Protein AF-A0A1U8J3A2-F1 (afdb_monomer_lite)

Structure (mmCIF, N/CA/C/O backbone):
data_AF-A0A1U8J3A2-F1
#
_entry.id   AF-A0A1U8J3A2-F1
#
loop_
_atom_site.group_PDB
_atom_site.id
_atom_site.type_symbol
_atom_site.label_atom_id
_atom_site.label_alt_id
_atom_site.label_comp_id
_atom_site.label_asym_id
_atom_site.label_entity_id
_atom_site.label_seq_id
_atom_site.pdbx_PDB_ins_code
_atom_site.Cartn_x
_atom_site.Cartn_y
_atom_site.Cartn_z
_atom_site.occupancy
_atom_site.B_iso_or_equiv
_atom_site.auth_seq_id
_atom_site.auth_comp_id
_atom_site.auth_asym_id
_atom_site.auth_atom_id
_atom_site.pdbx_PDB_model_num
ATOM 1 N N . MET A 1 1 ? -16.846 20.662 -22.229 1.00 37.38 1 MET A N 1
ATOM 2 C CA . MET A 1 1 ? -15.405 20.829 -21.923 1.00 37.38 1 MET A CA 1
ATOM 3 C C . MET A 1 1 ? -15.015 20.026 -20.669 1.00 37.38 1 MET A C 1
ATOM 5 O O . MET A 1 1 ? -14.404 20.561 -19.760 1.00 37.38 1 MET A O 1
ATOM 9 N N . HIS A 1 2 ? -15.391 18.738 -20.611 1.00 39.72 2 HIS A N 1
ATOM 10 C CA . HIS A 1 2 ? -15.269 17.880 -19.412 1.00 39.72 2 HIS A CA 1
ATOM 11 C C . HIS A 1 2 ? -14.587 16.527 -19.711 1.00 39.72 2 HIS A C 1
ATOM 13 O O . HIS A 1 2 ? -14.502 15.664 -18.847 1.00 39.72 2 HIS A O 1
ATOM 19 N N . MET A 1 3 ? -14.103 16.331 -20.945 1.00 30.98 3 MET A N 1
ATOM 20 C CA . MET A 1 3 ? -13.437 15.091 -21.370 1.00 30.98 3 MET A CA 1
ATOM 21 C C . MET A 1 3 ? -11.929 15.126 -21.095 1.00 30.98 3 MET A C 1
ATOM 23 O O . MET A 1 3 ? -11.359 14.108 -20.730 1.00 30.98 3 MET A O 1
ATOM 27 N N . HIS A 1 4 ? -11.284 16.296 -21.182 1.00 37.34 4 HIS A N 1
ATOM 28 C CA . HIS A 1 4 ? -9.829 16.419 -21.006 1.00 37.34 4 HIS A CA 1
ATOM 29 C C . HIS A 1 4 ? -9.351 16.001 -19.600 1.00 37.34 4 HIS A C 1
ATOM 31 O O . HIS A 1 4 ? -8.275 15.432 -19.457 1.00 37.34 4 HIS A O 1
ATOM 37 N N . TRP A 1 5 ? -10.181 16.206 -18.570 1.00 41.12 5 TRP A N 1
ATOM 38 C CA . TRP A 1 5 ? -9.868 15.811 -17.193 1.00 41.12 5 TRP A CA 1
ATOM 39 C C . TRP A 1 5 ? -10.017 14.300 -16.962 1.00 41.12 5 TRP A C 1
ATOM 41 O O . TRP A 1 5 ? -9.136 13.695 -16.363 1.00 41.12 5 TRP A O 1
ATOM 51 N N . MET A 1 6 ? -11.062 13.660 -17.503 1.00 41.16 6 MET A N 1
ATOM 52 C CA . MET A 1 6 ? -11.263 12.205 -17.371 1.00 41.16 6 MET A CA 1
ATOM 53 C C . MET A 1 6 ? -10.175 11.381 -18.079 1.00 41.16 6 MET A C 1
ATOM 55 O O . MET A 1 6 ? -9.746 10.362 -17.542 1.00 41.16 6 MET A O 1
ATOM 59 N N . TYR A 1 7 ? -9.680 11.831 -19.240 1.00 46.09 7 TYR A N 1
ATOM 60 C CA . TYR A 1 7 ? -8.558 11.162 -19.915 1.00 46.09 7 TYR A CA 1
ATOM 61 C C . TYR A 1 7 ? -7.241 11.283 -19.129 1.00 46.09 7 TYR A C 1
ATOM 63 O O . TYR A 1 7 ? -6.470 10.327 -19.088 1.00 46.09 7 TYR A O 1
ATOM 71 N N . GLY A 1 8 ? -7.003 12.417 -18.458 1.00 53.78 8 GLY A N 1
ATOM 72 C CA . GLY A 1 8 ? -5.822 12.619 -17.611 1.00 53.78 8 GLY A CA 1
ATOM 73 C C . GLY A 1 8 ? -5.777 11.675 -16.405 1.00 53.78 8 GLY A C 1
ATOM 74 O O . GLY A 1 8 ? -4.747 11.046 -16.166 1.00 53.78 8 GLY A O 1
ATOM 75 N N . PHE A 1 9 ? -6.908 11.502 -15.706 1.00 57.41 9 PHE A N 1
ATOM 76 C CA . PHE A 1 9 ? -7.034 10.557 -14.584 1.00 57.41 9 PHE A CA 1
ATOM 77 C C . PHE A 1 9 ? -6.765 9.105 -15.010 1.00 57.41 9 PHE A C 1
ATOM 79 O O . PHE A 1 9 ? -6.068 8.370 -14.313 1.00 57.41 9 PHE A O 1
ATOM 86 N N . SER A 1 10 ? -7.261 8.709 -16.186 1.00 68.00 10 SER A N 1
ATOM 87 C CA . SER A 1 10 ? -7.031 7.369 -16.738 1.00 68.00 10 SER A CA 1
ATOM 88 C C . SER A 1 10 ? -5.570 7.134 -17.147 1.00 68.00 10 SER A C 1
ATOM 90 O O . SER A 1 10 ? -5.037 6.052 -16.913 1.00 68.00 10 SER A O 1
ATOM 92 N N . CYS A 1 11 ? -4.900 8.146 -17.709 1.00 80.62 11 CYS A N 1
ATOM 93 C CA . CYS A 1 11 ? -3.502 8.046 -18.133 1.00 80.62 11 CYS A CA 1
ATOM 94 C C . CYS A 1 11 ? -2.549 7.852 -16.944 1.00 80.62 11 CYS A C 1
ATOM 96 O O . CYS A 1 11 ? -1.713 6.951 -16.964 1.00 80.62 11 CYS A O 1
ATOM 98 N N . ILE A 1 12 ? -2.710 8.643 -15.877 1.00 84.38 12 ILE A N 1
ATOM 99 C CA . ILE A 1 12 ? -1.849 8.551 -14.687 1.00 84.38 12 ILE A CA 1
ATOM 100 C C . ILE A 1 12 ? -1.987 7.176 -14.024 1.00 84.38 12 ILE A C 1
ATOM 102 O O . ILE A 1 12 ? -0.979 6.549 -13.711 1.00 84.38 12 ILE A O 1
ATOM 106 N N . ALA A 1 13 ? -3.213 6.664 -13.876 1.00 83.50 13 ALA A N 1
ATOM 107 C CA . ALA A 1 13 ? -3.439 5.334 -13.313 1.00 83.50 13 ALA A CA 1
ATOM 108 C C . ALA A 1 13 ? -2.756 4.221 -14.132 1.00 83.50 13 ALA A C 1
ATOM 110 O O . ALA A 1 13 ? -2.142 3.322 -13.560 1.00 83.50 13 ALA A O 1
ATOM 111 N N . GLN A 1 14 ? -2.809 4.301 -15.467 1.00 86.12 14 GLN A N 1
ATOM 112 C CA . GLN A 1 14 ? -2.125 3.348 -16.348 1.00 86.12 14 GLN A CA 1
ATOM 113 C C . GLN A 1 14 ? -0.603 3.439 -16.219 1.00 86.12 14 GLN A C 1
ATOM 115 O O . GLN A 1 14 ? 0.056 2.408 -16.137 1.00 86.12 14 GLN A O 1
ATOM 120 N N . ILE A 1 15 ? -0.046 4.652 -16.151 1.00 90.56 15 ILE A N 1
ATOM 121 C CA . ILE A 1 15 ? 1.396 4.861 -15.964 1.00 90.56 15 ILE A CA 1
ATOM 122 C C . ILE A 1 15 ? 1.859 4.252 -14.640 1.00 90.56 15 ILE A C 1
ATOM 124 O O . ILE A 1 15 ? 2.863 3.545 -14.623 1.00 90.56 15 ILE A O 1
ATOM 128 N N . LEU A 1 16 ? 1.121 4.487 -13.552 1.00 90.38 16 LEU A N 1
ATOM 129 C CA . LEU A 1 16 ? 1.426 3.910 -12.242 1.00 90.38 16 LEU A CA 1
ATOM 130 C C . LEU A 1 16 ? 1.364 2.379 -12.281 1.00 90.38 16 LEU A C 1
ATOM 132 O O . LEU A 1 16 ? 2.292 1.724 -11.819 1.00 90.38 16 LEU A O 1
ATOM 136 N N . GLY A 1 17 ? 0.334 1.808 -12.910 1.00 88.00 17 GLY A N 1
ATOM 137 C CA . GLY A 1 17 ? 0.233 0.361 -13.105 1.00 88.00 17 GLY A CA 1
ATOM 138 C C . GLY A 1 17 ? 1.399 -0.212 -13.919 1.00 88.00 17 GLY A C 1
ATOM 139 O O . GLY A 1 17 ? 2.002 -1.206 -13.520 1.00 88.00 17 GLY A O 1
ATOM 140 N N . CYS A 1 18 ? 1.768 0.429 -15.032 1.00 92.06 18 CYS A N 1
ATOM 141 C CA . CYS A 1 18 ? 2.919 0.027 -15.841 1.00 92.06 18 CYS A CA 1
ATOM 142 C C . CYS A 1 18 ? 4.228 0.112 -15.057 1.00 92.06 18 CYS A C 1
ATOM 144 O O . CYS A 1 18 ? 5.035 -0.810 -15.142 1.00 92.06 18 CYS A O 1
ATOM 146 N N . LEU A 1 19 ? 4.430 1.186 -14.289 1.00 93.44 19 LEU A N 1
ATOM 147 C CA . LEU A 1 19 ? 5.597 1.348 -13.429 1.00 93.44 19 LEU A CA 1
ATOM 148 C C . LEU A 1 19 ? 5.688 0.187 -12.437 1.00 93.44 19 LEU A C 1
ATOM 150 O O . LEU A 1 19 ? 6.712 -0.482 -12.393 1.00 93.44 19 LEU A O 1
ATOM 154 N N . THR A 1 20 ? 4.601 -0.120 -11.728 1.00 91.75 20 THR A N 1
ATOM 155 C CA . THR A 1 20 ? 4.538 -1.239 -10.781 1.00 91.75 20 THR A CA 1
ATOM 156 C C . THR A 1 20 ? 4.852 -2.583 -11.436 1.00 91.75 20 THR A C 1
ATOM 158 O O . THR A 1 20 ? 5.659 -3.344 -10.906 1.00 91.75 20 THR A O 1
ATOM 161 N N . VAL A 1 21 ? 4.267 -2.876 -12.602 1.00 92.06 21 VAL A N 1
ATOM 162 C CA . VAL A 1 21 ? 4.517 -4.132 -13.332 1.00 92.06 21 VAL A CA 1
ATOM 163 C C . VAL A 1 21 ? 5.974 -4.229 -13.785 1.00 92.06 21 VAL A C 1
ATOM 165 O O . VAL A 1 21 ? 6.606 -5.269 -13.609 1.00 92.06 21 VAL A O 1
ATOM 168 N N . VAL A 1 22 ? 6.528 -3.152 -14.347 1.00 92.94 22 VAL A N 1
ATOM 169 C CA . VAL A 1 22 ? 7.928 -3.116 -14.790 1.00 92.94 22 VAL A CA 1
ATOM 170 C C . VAL A 1 22 ? 8.875 -3.261 -13.606 1.00 92.94 22 VAL A C 1
ATOM 172 O O . VAL A 1 22 ? 9.853 -3.990 -13.716 1.00 92.94 22 VAL A O 1
ATOM 175 N N . THR A 1 23 ? 8.590 -2.629 -12.469 1.00 92.69 23 THR A N 1
ATOM 176 C CA . THR A 1 23 ? 9.386 -2.806 -11.251 1.00 92.69 23 THR A CA 1
ATOM 177 C C . THR A 1 23 ? 9.323 -4.244 -10.761 1.00 92.69 23 THR A C 1
ATOM 179 O O . THR A 1 23 ? 10.361 -4.832 -10.494 1.00 92.69 23 THR A O 1
ATOM 182 N N . PHE A 1 24 ? 8.137 -4.847 -10.714 1.00 90.00 24 PHE A N 1
ATOM 183 C CA . PHE A 1 24 ? 7.978 -6.217 -10.238 1.00 90.00 24 PHE A CA 1
ATOM 184 C C . PHE A 1 24 ? 8.743 -7.248 -11.077 1.00 90.00 24 PHE A C 1
ATOM 186 O O . PHE A 1 24 ? 9.411 -8.116 -10.524 1.00 90.00 24 PHE A O 1
ATOM 193 N N . PHE A 1 25 ? 8.673 -7.154 -12.408 1.00 89.75 25 PHE A N 1
ATOM 194 C CA . PHE A 1 25 ? 9.371 -8.095 -13.292 1.00 89.75 25 PHE A CA 1
ATOM 195 C C . PHE A 1 25 ? 10.824 -7.712 -13.588 1.00 89.75 25 PHE A C 1
ATOM 197 O O . PHE A 1 25 ? 11.615 -8.574 -13.966 1.00 89.75 25 PHE A O 1
ATOM 204 N N . GLY A 1 26 ? 11.156 -6.425 -13.504 1.00 87.69 26 GLY A N 1
ATOM 205 C CA . GLY A 1 26 ? 12.401 -5.864 -14.023 1.00 87.69 26 GLY A CA 1
ATOM 206 C C . GLY A 1 26 ? 13.395 -5.401 -12.964 1.00 87.69 26 GLY A C 1
ATOM 207 O O . GLY A 1 26 ? 14.554 -5.182 -13.314 1.00 87.69 26 GLY A O 1
ATOM 208 N N . ALA A 1 27 ? 12.987 -5.251 -11.699 1.00 89.12 27 ALA A N 1
ATOM 209 C CA . ALA A 1 27 ? 13.915 -4.888 -10.637 1.00 89.12 27 ALA A CA 1
ATOM 210 C C . ALA A 1 27 ? 14.927 -6.016 -10.411 1.00 89.12 27 ALA A C 1
ATOM 212 O O . ALA A 1 27 ? 14.572 -7.171 -10.178 1.00 89.12 27 ALA A O 1
ATOM 213 N N . SER A 1 28 ? 16.210 -5.669 -10.451 1.00 86.44 28 SER A N 1
ATOM 214 C CA . SER A 1 28 ? 17.299 -6.638 -10.287 1.00 86.44 28 SER A CA 1
ATOM 215 C C . SER A 1 28 ? 17.574 -6.970 -8.816 1.00 86.44 28 SER A C 1
ATOM 217 O O . SER A 1 28 ? 18.263 -7.943 -8.507 1.00 86.44 28 SER A O 1
ATOM 219 N N . ASN A 1 29 ? 17.079 -6.143 -7.893 1.00 85.25 29 ASN A N 1
ATOM 220 C CA . ASN A 1 29 ? 17.280 -6.271 -6.452 1.00 85.25 29 ASN A CA 1
ATOM 221 C C . ASN A 1 29 ? 16.162 -5.563 -5.655 1.00 85.25 29 ASN A C 1
ATOM 223 O O . ASN A 1 29 ? 15.306 -4.867 -6.206 1.00 85.25 29 ASN A O 1
ATOM 227 N N . SER A 1 30 ? 16.189 -5.738 -4.329 1.00 85.12 30 SER A N 1
ATOM 228 C CA . SER A 1 30 ? 15.254 -5.091 -3.400 1.00 85.12 30 SER A CA 1
ATOM 229 C C . SER A 1 30 ? 15.337 -3.572 -3.420 1.00 85.12 30 SER A C 1
ATOM 231 O O . SER A 1 30 ? 14.327 -2.920 -3.202 1.00 85.12 30 SER A O 1
ATOM 233 N N . ASP A 1 31 ? 16.512 -3.007 -3.676 1.00 87.06 31 ASP A N 1
ATOM 234 C CA . ASP A 1 31 ? 16.773 -1.578 -3.505 1.00 87.06 31 ASP A CA 1
ATOM 235 C C . ASP A 1 31 ? 16.132 -0.779 -4.650 1.00 87.06 31 ASP A C 1
ATOM 237 O O . ASP A 1 31 ? 15.608 0.317 -4.447 1.00 87.06 31 ASP A O 1
ATOM 241 N N . GLU A 1 32 ? 16.096 -1.355 -5.854 1.00 89.56 32 GLU A N 1
ATOM 242 C CA . GLU A 1 32 ? 15.351 -0.827 -7.001 1.00 89.56 32 GLU A CA 1
ATOM 243 C C . GLU A 1 32 ? 13.839 -0.846 -6.742 1.00 89.56 32 GLU A C 1
ATOM 245 O O . GLU A 1 32 ? 13.160 0.157 -6.971 1.00 89.56 32 GLU A O 1
ATOM 250 N N . THR A 1 33 ? 13.322 -1.951 -6.192 1.00 90.75 33 THR A N 1
ATOM 251 C CA . THR A 1 33 ? 11.908 -2.054 -5.788 1.00 90.75 33 THR A CA 1
ATOM 252 C C . THR A 1 33 ? 11.580 -1.035 -4.699 1.00 90.75 33 THR A C 1
ATOM 254 O O . THR A 1 33 ? 10.595 -0.303 -4.801 1.00 90.75 33 THR A O 1
ATOM 257 N N . GLU A 1 34 ? 12.446 -0.922 -3.691 1.00 90.00 34 GLU A N 1
ATOM 258 C CA . GLU A 1 34 ? 12.318 0.032 -2.596 1.00 90.00 34 GLU A CA 1
ATOM 259 C C . GLU A 1 34 ? 12.337 1.480 -3.101 1.00 90.00 34 GLU A C 1
ATOM 261 O O . GLU A 1 34 ? 11.572 2.316 -2.626 1.00 90.00 34 GLU A O 1
ATOM 266 N N . SER A 1 35 ? 13.165 1.785 -4.100 1.00 90.94 35 SER A N 1
ATOM 267 C CA . SER A 1 35 ? 13.252 3.125 -4.686 1.00 90.94 35 SER A CA 1
ATOM 268 C C . SER A 1 35 ? 11.947 3.540 -5.370 1.00 90.94 35 SER A C 1
ATOM 270 O O . SER A 1 35 ? 11.499 4.676 -5.206 1.00 90.94 35 SER A O 1
ATOM 272 N N . VAL A 1 36 ? 11.294 2.624 -6.091 1.00 92.56 36 VAL A N 1
ATOM 273 C CA . VAL A 1 36 ? 9.991 2.895 -6.722 1.00 92.56 36 VAL A CA 1
ATOM 274 C C . VAL A 1 36 ? 8.875 2.947 -5.685 1.00 92.56 36 VAL A C 1
ATOM 276 O O . VAL A 1 36 ? 8.019 3.828 -5.738 1.00 92.56 36 VAL A O 1
ATOM 279 N N . MET A 1 37 ? 8.913 2.066 -4.689 1.00 92.50 37 MET A N 1
ATOM 280 C CA . MET A 1 37 ? 7.996 2.118 -3.554 1.00 92.50 37 MET A CA 1
ATOM 281 C C . MET A 1 37 ? 8.116 3.458 -2.806 1.00 92.50 37 MET A C 1
ATOM 283 O O . MET A 1 37 ? 7.107 4.049 -2.428 1.00 92.50 37 MET A O 1
ATOM 287 N N . LYS A 1 38 ? 9.331 3.997 -2.648 1.00 91.25 38 LYS A N 1
ATOM 288 C CA . LYS A 1 38 ? 9.566 5.328 -2.072 1.00 91.25 38 LYS A CA 1
ATOM 289 C C . LYS A 1 38 ? 8.978 6.437 -2.930 1.00 91.25 38 LYS A C 1
ATOM 291 O O . LYS A 1 38 ? 8.291 7.296 -2.394 1.00 91.25 38 LYS A O 1
ATOM 296 N N . LEU A 1 39 ? 9.180 6.384 -4.244 1.00 92.00 39 LEU A N 1
ATOM 297 C CA . LEU A 1 39 ? 8.569 7.339 -5.166 1.00 92.00 39 LEU A CA 1
ATOM 298 C C . LEU A 1 39 ? 7.040 7.365 -5.014 1.00 92.00 39 LEU A C 1
ATOM 300 O O . LEU A 1 39 ? 6.451 8.436 -4.919 1.00 92.00 39 LEU A O 1
ATOM 304 N N . LEU A 1 40 ? 6.398 6.193 -4.953 1.00 92.56 40 LEU A N 1
ATOM 305 C CA . LEU A 1 40 ? 4.955 6.093 -4.724 1.00 92.56 40 LEU A CA 1
ATOM 306 C C . LEU A 1 40 ? 4.556 6.659 -3.356 1.00 92.56 40 LEU A C 1
ATOM 308 O O . LEU A 1 40 ? 3.561 7.372 -3.265 1.00 92.56 40 LEU A O 1
ATOM 312 N N . TRP A 1 41 ? 5.332 6.389 -2.304 1.00 91.38 41 TRP A N 1
ATOM 313 C CA . TRP A 1 41 ? 5.080 6.938 -0.970 1.00 91.38 41 TRP A CA 1
ATOM 314 C C . TRP A 1 41 ? 5.149 8.469 -0.942 1.00 91.38 41 TRP A C 1
ATOM 316 O O . TRP A 1 41 ? 4.257 9.110 -0.387 1.00 91.38 41 TRP A O 1
ATOM 326 N N . ASP A 1 42 ? 6.153 9.053 -1.595 1.00 89.12 42 ASP A N 1
ATOM 327 C CA . ASP A 1 42 ? 6.318 10.504 -1.695 1.00 89.12 42 ASP A CA 1
ATOM 328 C C . ASP A 1 42 ? 5.163 11.149 -2.489 1.00 89.12 42 ASP A C 1
ATOM 330 O O . ASP A 1 42 ? 4.783 12.283 -2.214 1.00 89.12 42 ASP A O 1
ATOM 334 N N . LEU A 1 43 ? 4.543 10.429 -3.433 1.00 88.50 43 LEU A N 1
ATOM 335 C CA . LEU A 1 43 ? 3.328 10.885 -4.123 1.00 88.50 43 LEU A CA 1
ATOM 336 C C . LEU A 1 43 ? 2.067 10.753 -3.251 1.00 88.50 43 LEU A C 1
ATOM 338 O O . LEU A 1 43 ? 1.204 11.630 -3.263 1.00 88.50 43 LEU A O 1
ATOM 342 N N . ILE A 1 44 ? 1.958 9.673 -2.473 1.00 90.00 44 ILE A N 1
ATOM 343 C CA . ILE A 1 44 ? 0.836 9.428 -1.552 1.00 90.00 44 ILE A CA 1
ATOM 344 C C . ILE A 1 44 ? 0.827 10.459 -0.419 1.00 90.00 44 ILE A C 1
ATOM 346 O O . ILE A 1 44 ? -0.239 10.947 -0.031 1.00 90.00 44 ILE A O 1
ATOM 350 N N . ASN A 1 45 ? 2.002 10.783 0.120 1.00 86.44 45 ASN A N 1
ATOM 351 C CA . ASN A 1 45 ? 2.182 11.664 1.264 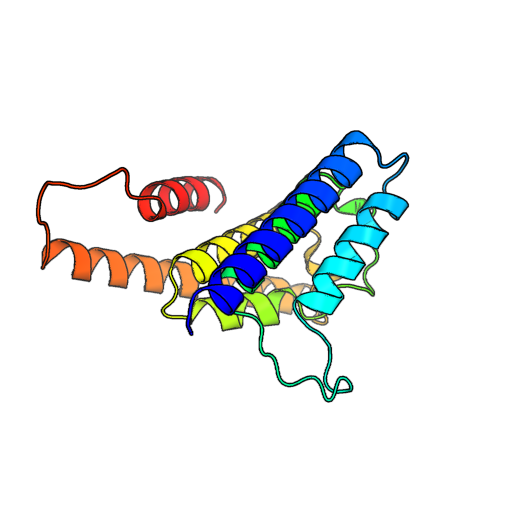1.00 86.44 45 ASN A CA 1
ATOM 352 C C . ASN A 1 45 ? 3.296 12.695 0.989 1.00 86.44 45 ASN A C 1
ATOM 354 O O . ASN A 1 45 ? 4.391 12.571 1.539 1.00 86.44 45 ASN A O 1
ATOM 358 N N . PRO A 1 46 ? 3.022 13.743 0.187 1.00 73.81 46 PRO A N 1
ATOM 359 C CA . PRO A 1 46 ? 4.041 14.659 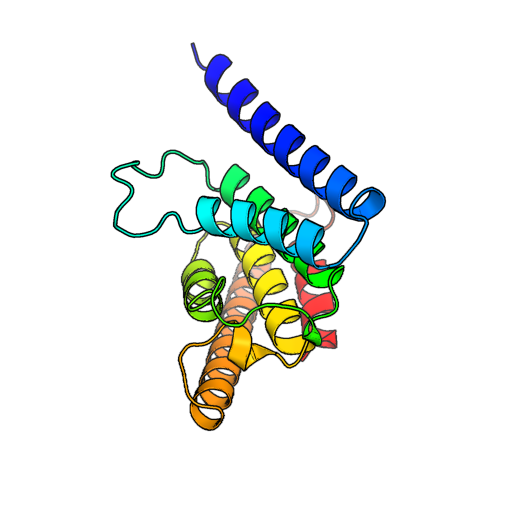-0.345 1.00 73.81 46 PRO A CA 1
ATOM 360 C C . PRO A 1 46 ? 4.674 15.629 0.675 1.00 73.81 46 PRO A C 1
ATOM 362 O O . PRO A 1 46 ? 5.276 16.635 0.297 1.00 73.81 46 PRO A O 1
ATOM 365 N N . GLY A 1 47 ? 4.589 15.331 1.975 1.00 68.62 47 GLY A N 1
ATOM 366 C CA . GLY A 1 47 ? 5.116 16.162 3.057 1.00 68.62 47 GLY A CA 1
ATOM 367 C C . GLY A 1 47 ? 4.441 17.536 3.164 1.00 68.62 47 GLY A C 1
ATOM 368 O O . GLY A 1 47 ? 3.626 17.928 2.336 1.00 68.62 47 GLY A O 1
ATOM 369 N N . THR A 1 48 ? 4.774 18.286 4.215 1.00 56.06 48 THR A N 1
ATOM 370 C CA . THR A 1 48 ? 4.265 19.653 4.449 1.00 56.06 48 THR A CA 1
ATOM 371 C C . THR A 1 48 ? 4.973 20.730 3.624 1.00 56.06 48 THR A C 1
ATOM 373 O O . THR A 1 48 ? 4.474 21.849 3.543 1.00 56.06 48 THR A O 1
ATOM 376 N N . ASP A 1 49 ? 6.118 20.408 3.014 1.00 51.88 49 ASP A N 1
ATOM 377 C CA . ASP A 1 49 ? 6.960 21.372 2.288 1.00 51.88 49 ASP A CA 1
ATOM 378 C C . ASP A 1 49 ? 6.602 21.487 0.800 1.00 51.88 49 ASP A C 1
ATOM 380 O O . ASP A 1 49 ? 7.060 22.404 0.112 1.00 51.88 49 ASP A O 1
ATOM 384 N N . SER A 1 50 ? 5.759 20.588 0.286 1.00 51.81 50 SER A N 1
ATOM 385 C CA . SER A 1 50 ? 5.193 20.742 -1.046 1.00 51.81 50 SER A CA 1
ATOM 386 C C . SER A 1 50 ? 3.975 21.664 -0.956 1.00 51.81 50 SER A C 1
ATOM 388 O O . SER A 1 50 ? 2.897 21.304 -0.499 1.00 51.81 50 SER A O 1
ATOM 390 N N . SER A 1 51 ? 4.121 22.889 -1.453 1.00 43.97 51 SER A N 1
ATOM 391 C CA . SER A 1 51 ? 3.018 23.830 -1.714 1.00 43.97 51 SER A CA 1
ATOM 392 C C . SER A 1 51 ? 2.069 23.355 -2.831 1.00 43.97 51 SER A C 1
ATOM 394 O O . SER A 1 51 ? 1.333 24.143 -3.425 1.00 43.97 51 SER A O 1
ATOM 396 N N . ILE A 1 52 ? 2.096 22.058 -3.140 1.00 47.59 52 ILE A N 1
ATOM 397 C CA . ILE A 1 52 ? 1.275 21.409 -4.145 1.00 47.59 52 ILE A CA 1
ATOM 398 C C . ILE A 1 52 ? -0.059 21.102 -3.468 1.00 47.59 52 ILE A C 1
ATOM 400 O O . ILE A 1 52 ? -0.200 20.116 -2.749 1.00 47.59 52 ILE A O 1
ATOM 404 N N . GLU A 1 53 ? -1.047 21.971 -3.682 1.00 45.78 53 GLU A N 1
ATOM 405 C CA . GLU A 1 53 ? -2.440 21.653 -3.374 1.00 45.78 53 GLU A CA 1
ATOM 406 C C . GLU A 1 53 ? -2.777 20.284 -3.979 1.00 45.78 53 GLU A C 1
ATOM 408 O O . GLU A 1 53 ? -2.680 20.093 -5.196 1.00 45.78 53 GLU A O 1
ATOM 413 N N . ARG A 1 54 ? -3.140 19.317 -3.124 1.00 57.62 54 ARG A N 1
ATOM 414 C CA . ARG A 1 54 ? -3.499 17.954 -3.528 1.00 57.62 54 ARG A CA 1
ATOM 415 C C . ARG A 1 54 ? -4.710 18.015 -4.456 1.00 57.62 54 ARG A C 1
ATOM 417 O O . ARG A 1 54 ? -5.852 18.085 -4.012 1.00 57.62 54 ARG A O 1
ATOM 424 N N . LYS A 1 55 ? -4.438 17.998 -5.757 1.00 54.62 55 LYS A N 1
ATOM 425 C CA . LYS A 1 55 ? -5.436 18.001 -6.831 1.00 54.62 55 LYS A CA 1
ATOM 426 C C . LYS A 1 55 ? -5.607 16.611 -7.452 1.00 54.62 55 LYS A C 1
ATOM 428 O O . LYS A 1 55 ? -6.222 16.469 -8.507 1.00 54.62 55 LYS A O 1
ATOM 433 N N . ASP A 1 56 ? -5.071 15.588 -6.796 1.00 65.06 56 ASP A N 1
ATOM 434 C CA . ASP A 1 56 ? -5.255 14.204 -7.203 1.00 65.06 56 ASP A CA 1
ATOM 435 C C . ASP A 1 56 ? -6.630 13.712 -6.760 1.00 65.06 56 ASP A C 1
ATOM 437 O O . ASP A 1 56 ? -7.052 13.898 -5.618 1.00 65.06 56 ASP A O 1
ATOM 441 N N . SER A 1 57 ? -7.351 13.082 -7.685 1.00 81.19 57 SER A N 1
ATOM 442 C CA . SER A 1 57 ? -8.622 12.434 -7.357 1.00 81.19 57 SER A CA 1
ATOM 443 C C . SER A 1 57 ? -8.402 11.276 -6.382 1.00 81.19 57 SER A C 1
ATOM 445 O O . SER A 1 57 ? -7.364 10.610 -6.430 1.00 81.19 57 SER A O 1
ATOM 447 N N . LEU A 1 58 ? -9.425 10.967 -5.579 1.00 85.50 58 LEU A N 1
ATOM 448 C CA . LEU A 1 58 ? -9.439 9.793 -4.697 1.00 85.50 58 LEU A CA 1
ATOM 449 C C . LEU A 1 58 ? -9.128 8.493 -5.461 1.00 85.50 58 LEU A C 1
ATOM 451 O O . LEU A 1 58 ? -8.460 7.610 -4.930 1.00 85.50 58 LEU A O 1
ATOM 455 N N . ALA A 1 59 ? -9.512 8.415 -6.739 1.00 84.75 59 ALA A N 1
ATOM 456 C CA . ALA A 1 59 ? -9.194 7.292 -7.616 1.00 84.75 59 ALA A CA 1
ATOM 457 C C . ALA A 1 59 ? -7.686 7.147 -7.897 1.00 84.75 59 ALA A C 1
ATOM 459 O O . ALA A 1 59 ? -7.162 6.039 -7.821 1.00 84.75 59 ALA A O 1
ATOM 460 N N . ILE A 1 60 ? -6.962 8.240 -8.179 1.00 87.38 60 ILE A N 1
ATOM 461 C CA . ILE A 1 60 ? -5.498 8.169 -8.359 1.00 87.38 60 ILE A CA 1
ATOM 462 C C . ILE A 1 60 ? -4.839 7.784 -7.035 1.00 87.38 60 ILE A C 1
ATOM 464 O O . ILE A 1 60 ? -3.971 6.917 -7.030 1.00 87.38 60 ILE A O 1
ATOM 468 N N . LEU A 1 61 ? -5.268 8.376 -5.916 1.00 90.69 61 LEU A N 1
ATOM 469 C CA . LEU A 1 61 ? -4.738 8.024 -4.597 1.00 90.69 61 LEU A CA 1
ATOM 470 C C . LEU A 1 61 ? -4.930 6.533 -4.290 1.00 90.69 61 LEU A C 1
ATOM 472 O O . LEU A 1 61 ? -3.989 5.875 -3.860 1.00 90.69 61 LEU A O 1
ATOM 476 N N . THR A 1 62 ? -6.105 5.985 -4.596 1.00 90.25 62 THR A N 1
ATOM 477 C CA . THR A 1 62 ? -6.403 4.551 -4.455 1.00 90.25 62 THR A CA 1
ATOM 478 C C . THR A 1 62 ? -5.438 3.692 -5.272 1.00 90.25 62 THR A C 1
ATOM 480 O O . THR A 1 62 ? -4.873 2.729 -4.753 1.00 90.25 62 THR A O 1
ATOM 483 N N . VAL A 1 63 ? -5.196 4.058 -6.537 1.00 91.31 63 VAL A N 1
ATOM 484 C CA . VAL A 1 63 ? -4.249 3.347 -7.411 1.00 91.31 63 VAL A CA 1
ATOM 485 C C . VAL A 1 63 ? -2.822 3.447 -6.880 1.00 91.31 63 VAL A C 1
ATOM 487 O O . VAL A 1 63 ? -2.118 2.443 -6.870 1.00 91.31 63 VAL A O 1
ATOM 490 N N . MET A 1 64 ? -2.397 4.619 -6.401 1.00 93.56 64 MET A N 1
ATOM 491 C CA . MET A 1 64 ? -1.070 4.804 -5.809 1.00 93.56 64 MET A CA 1
ATOM 492 C C . MET A 1 64 ? -0.874 3.921 -4.573 1.00 93.56 64 MET A C 1
ATOM 494 O O . MET A 1 64 ? 0.142 3.237 -4.476 1.00 93.56 64 MET A O 1
ATOM 498 N N . ILE A 1 65 ? -1.853 3.892 -3.661 1.00 93.88 65 ILE A N 1
ATOM 499 C CA . ILE A 1 65 ? -1.808 3.047 -2.460 1.00 93.88 65 ILE A CA 1
ATOM 500 C C . ILE A 1 65 ? -1.776 1.567 -2.850 1.00 93.88 65 ILE A C 1
ATOM 502 O O . ILE A 1 65 ? -0.933 0.832 -2.351 1.00 93.88 65 ILE A O 1
ATOM 506 N N . SER A 1 66 ? -2.619 1.141 -3.793 1.00 92.44 66 SER A N 1
ATOM 507 C CA . SER A 1 66 ? -2.645 -0.251 -4.270 1.00 92.44 66 SER A CA 1
ATOM 508 C C . SER A 1 66 ? -1.316 -0.660 -4.919 1.00 92.44 66 SER A C 1
ATOM 510 O O . SER A 1 66 ? -0.780 -1.729 -4.640 1.00 92.44 66 SER A O 1
ATOM 512 N N . ALA A 1 67 ? -0.743 0.214 -5.751 1.00 94.38 67 ALA A N 1
ATOM 513 C CA . ALA A 1 67 ? 0.562 0.020 -6.376 1.00 94.38 67 ALA A CA 1
ATOM 514 C C . ALA A 1 67 ? 1.686 -0.096 -5.336 1.00 94.38 67 ALA A C 1
ATOM 516 O O . ALA A 1 67 ? 2.554 -0.961 -5.450 1.00 94.38 67 ALA A O 1
ATOM 517 N N . TRP A 1 68 ? 1.656 0.758 -4.312 1.00 94.38 68 TRP A N 1
ATOM 518 C CA . TRP A 1 68 ? 2.611 0.741 -3.209 1.00 94.38 68 TRP A CA 1
ATOM 519 C C . TRP A 1 68 ? 2.499 -0.543 -2.380 1.00 94.38 68 TRP A C 1
ATOM 521 O O . TRP A 1 68 ? 3.511 -1.193 -2.130 1.00 94.38 68 TRP A O 1
ATOM 531 N N . SER A 1 69 ? 1.276 -0.950 -2.028 1.00 92.50 69 SER A N 1
ATOM 532 C CA . SER A 1 69 ? 0.978 -2.200 -1.318 1.00 92.50 69 SER A CA 1
ATOM 533 C C . SER A 1 69 ? 1.448 -3.421 -2.097 1.00 92.50 69 SER A C 1
ATOM 535 O O . SER A 1 69 ? 2.068 -4.318 -1.535 1.00 92.50 69 SER A O 1
ATOM 537 N N . PHE A 1 70 ? 1.224 -3.442 -3.410 1.00 91.19 70 PHE A N 1
ATOM 538 C CA . PHE A 1 70 ? 1.698 -4.527 -4.255 1.00 91.19 70 PHE A CA 1
ATOM 539 C C . PHE A 1 70 ? 3.227 -4.628 -4.243 1.00 91.19 70 PHE A C 1
ATOM 541 O O . PHE A 1 70 ? 3.762 -5.711 -4.032 1.00 91.19 70 PHE A O 1
ATOM 548 N N . LEU A 1 71 ? 3.950 -3.513 -4.399 1.00 91.25 71 LEU A N 1
ATOM 549 C CA . LEU A 1 71 ? 5.414 -3.550 -4.320 1.00 91.25 71 LEU A CA 1
ATOM 550 C C . LEU A 1 71 ? 5.903 -3.962 -2.924 1.00 91.25 71 LEU A C 1
ATOM 552 O O . LEU A 1 71 ? 6.838 -4.757 -2.830 1.00 91.25 71 LEU A O 1
ATOM 556 N N . LEU A 1 72 ? 5.238 -3.505 -1.857 1.00 89.31 72 LEU A N 1
ATOM 557 C CA . LEU A 1 72 ? 5.500 -3.952 -0.487 1.00 89.31 72 LEU A CA 1
ATOM 558 C C . LEU A 1 72 ? 5.335 -5.470 -0.342 1.00 89.31 72 LEU A C 1
ATOM 560 O O . LEU A 1 72 ? 6.158 -6.113 0.296 1.00 89.31 72 LEU A O 1
ATOM 564 N N . PHE A 1 73 ? 4.304 -6.054 -0.951 1.00 86.38 73 PHE A N 1
ATOM 565 C CA . PHE A 1 73 ? 4.108 -7.501 -0.931 1.00 86.38 73 PHE A CA 1
ATOM 566 C C . PHE A 1 73 ? 5.258 -8.260 -1.612 1.00 86.38 73 PHE A C 1
ATOM 568 O O . PHE A 1 73 ? 5.623 -9.358 -1.203 1.00 86.38 73 PHE A O 1
ATOM 575 N N . THR A 1 74 ? 5.839 -7.671 -2.657 1.00 84.75 74 THR A N 1
ATOM 576 C CA . THR A 1 74 ? 6.882 -8.318 -3.465 1.00 84.75 74 THR A CA 1
ATOM 577 C C . THR A 1 74 ? 8.287 -8.196 -2.880 1.00 84.75 74 THR A C 1
ATOM 579 O O . THR A 1 74 ? 9.163 -8.986 -3.229 1.00 84.75 74 THR A O 1
ATOM 582 N N . ILE A 1 75 ? 8.519 -7.215 -2.006 1.00 82.06 75 ILE A N 1
ATOM 583 C CA . ILE A 1 75 ? 9.804 -7.021 -1.338 1.00 82.06 75 ILE A CA 1
ATOM 584 C C . ILE A 1 75 ? 9.811 -7.765 -0.003 1.00 82.06 75 ILE A C 1
ATOM 586 O O . ILE A 1 75 ? 8.878 -7.665 0.788 1.00 82.06 75 ILE A O 1
ATOM 590 N N . ASP A 1 76 ? 10.896 -8.480 0.293 1.00 74.44 76 ASP A N 1
ATOM 591 C CA . ASP A 1 76 ? 11.060 -9.085 1.614 1.00 74.44 76 ASP A CA 1
ATOM 592 C C . ASP A 1 76 ? 11.027 -7.980 2.679 1.00 74.44 76 ASP A C 1
ATOM 594 O O . ASP A 1 76 ? 11.948 -7.159 2.749 1.00 74.44 76 ASP A O 1
ATOM 598 N N . GLY A 1 77 ? 10.009 -7.968 3.547 1.00 68.19 77 GLY A N 1
ATOM 599 C CA . GLY A 1 77 ? 9.824 -6.928 4.571 1.00 68.19 77 GLY A CA 1
ATOM 600 C C . GLY A 1 77 ? 11.062 -6.679 5.452 1.00 68.19 77 GLY A C 1
ATOM 601 O O . GLY A 1 77 ? 11.293 -5.565 5.927 1.00 68.19 77 GLY A O 1
ATOM 602 N N . TRP A 1 78 ? 11.948 -7.673 5.593 1.00 66.19 78 TRP A N 1
ATOM 603 C CA . TRP A 1 78 ? 13.250 -7.571 6.266 1.00 66.19 78 TRP A CA 1
ATOM 604 C C . TRP A 1 78 ? 14.248 -6.621 5.588 1.00 66.19 78 TRP A C 1
ATOM 606 O O . TRP A 1 78 ? 15.088 -6.049 6.282 1.00 66.19 78 TRP A O 1
ATOM 616 N N . ARG A 1 79 ? 14.133 -6.385 4.279 1.00 73.62 79 ARG A N 1
ATOM 617 C CA . ARG A 1 79 ? 15.073 -5.581 3.478 1.00 73.62 79 ARG A CA 1
ATOM 618 C C . ARG A 1 79 ? 14.726 -4.093 3.416 1.00 73.62 79 ARG A C 1
ATOM 620 O O . ARG A 1 79 ? 15.584 -3.298 3.072 1.00 73.62 79 ARG A O 1
ATOM 627 N N . LEU A 1 80 ? 13.518 -3.712 3.831 1.00 79.88 80 LEU A N 1
ATOM 628 C CA . LEU A 1 80 ? 13.061 -2.319 3.828 1.00 79.88 80 LEU A CA 1
ATOM 629 C C . LEU A 1 80 ? 13.832 -1.418 4.804 1.00 79.88 80 LEU A C 1
ATOM 631 O O . LEU A 1 80 ? 14.071 -1.796 5.956 1.00 79.88 80 LEU A O 1
ATOM 635 N N . SER A 1 81 ? 14.129 -0.186 4.393 1.00 77.62 81 SER A N 1
ATOM 636 C CA . SER A 1 81 ? 14.667 0.855 5.270 1.00 77.62 81 SER A CA 1
ATOM 637 C C . SER A 1 81 ? 13.620 1.351 6.265 1.00 77.62 81 SER A C 1
ATOM 639 O O . SER A 1 81 ? 12.479 1.613 5.909 1.00 77.62 81 SER A O 1
ATOM 641 N N . HIS A 1 82 ? 14.016 1.600 7.513 1.00 73.06 82 HIS A N 1
ATOM 642 C CA . HIS A 1 82 ? 13.121 2.176 8.527 1.00 73.06 82 HIS A CA 1
ATOM 643 C C . HIS A 1 82 ? 12.829 3.671 8.306 1.00 73.06 82 HIS A C 1
ATOM 645 O O . HIS A 1 82 ? 12.003 4.239 9.013 1.00 73.06 82 HIS A O 1
ATOM 651 N N . LYS A 1 83 ? 13.540 4.346 7.392 1.00 74.56 83 LYS A N 1
ATOM 652 C CA . LYS A 1 83 ? 13.524 5.818 7.287 1.00 74.56 83 LYS A CA 1
ATOM 653 C C . LYS A 1 83 ? 12.468 6.368 6.335 1.00 74.56 83 LYS A C 1
ATOM 655 O O . LYS A 1 83 ? 12.099 7.528 6.465 1.00 74.56 83 LYS A O 1
ATOM 660 N N . ASN A 1 84 ? 12.027 5.570 5.369 1.00 78.94 84 ASN A N 1
ATOM 661 C CA . ASN A 1 84 ? 11.262 6.079 4.232 1.00 78.94 84 ASN A CA 1
ATOM 662 C C . ASN A 1 84 ? 9.746 6.120 4.497 1.00 78.94 84 ASN A C 1
ATOM 664 O O . ASN A 1 84 ? 9.060 6.926 3.887 1.00 78.94 84 ASN A O 1
ATOM 668 N N . TRP A 1 85 ? 9.231 5.306 5.424 1.00 82.94 85 TRP A N 1
ATOM 669 C CA . TRP A 1 85 ? 7.786 5.041 5.575 1.00 82.94 85 TRP A CA 1
ATOM 670 C C . TRP A 1 85 ? 7.229 5.430 6.947 1.00 82.94 85 TRP A C 1
ATOM 672 O O . TRP A 1 85 ? 6.162 4.969 7.358 1.00 82.94 85 TRP A O 1
ATOM 682 N N . GLN A 1 86 ? 7.980 6.226 7.704 1.00 81.75 86 GLN A N 1
ATOM 683 C CA . GLN A 1 86 ? 7.591 6.628 9.050 1.00 81.75 86 GLN A CA 1
ATOM 684 C C . GLN A 1 86 ? 6.268 7.395 9.013 1.00 81.75 86 GLN A C 1
ATOM 686 O O . GLN A 1 86 ? 6.132 8.397 8.315 1.00 81.75 86 GLN A O 1
ATOM 691 N N . GLY A 1 87 ? 5.287 6.907 9.773 1.00 83.69 87 GLY A N 1
ATOM 692 C CA . GLY A 1 87 ? 3.946 7.485 9.818 1.00 83.69 87 GLY A CA 1
ATOM 693 C C . GLY A 1 87 ? 2.965 6.891 8.807 1.00 83.69 87 GLY A C 1
ATOM 694 O O . GLY A 1 87 ? 1.802 7.289 8.828 1.00 83.69 87 GLY A O 1
ATOM 695 N N . ALA A 1 88 ? 3.372 5.910 7.991 1.00 88.50 88 ALA A N 1
ATOM 696 C CA . ALA A 1 88 ? 2.478 5.250 7.038 1.00 88.50 88 ALA A CA 1
ATOM 697 C C . ALA A 1 88 ? 1.272 4.586 7.713 1.00 88.50 88 ALA A C 1
ATOM 699 O O . ALA A 1 88 ? 0.147 4.736 7.245 1.00 88.50 88 ALA A O 1
ATOM 700 N N . ILE A 1 89 ? 1.479 3.946 8.870 1.00 88.06 89 ILE A N 1
ATOM 701 C CA . ILE A 1 89 ? 0.389 3.328 9.642 1.00 88.06 89 ILE A CA 1
ATOM 702 C C . ILE A 1 89 ? -0.647 4.378 10.060 1.00 88.06 89 ILE A C 1
ATOM 704 O O . ILE A 1 89 ? -1.844 4.179 9.872 1.00 88.06 89 ILE A O 1
ATOM 708 N N . THR A 1 90 ? -0.196 5.517 10.591 1.00 87.69 90 THR A N 1
ATOM 709 C CA . THR A 1 90 ? -1.090 6.617 10.980 1.00 87.69 90 THR A CA 1
ATOM 710 C C . THR A 1 90 ? -1.813 7.193 9.764 1.00 87.69 90 THR A C 1
ATOM 712 O O . THR A 1 90 ? -3.010 7.449 9.827 1.00 87.69 90 THR A O 1
ATOM 715 N N . TYR A 1 91 ? -1.103 7.374 8.647 1.00 90.12 91 TYR A N 1
ATOM 716 C CA . TYR A 1 91 ? -1.676 7.899 7.411 1.00 90.12 91 TYR A CA 1
ATOM 717 C C . TYR A 1 91 ? -2.809 7.011 6.886 1.00 90.12 91 TYR A C 1
ATOM 719 O O . TYR A 1 91 ? -3.917 7.498 6.671 1.00 90.12 91 TYR A O 1
ATOM 727 N N . PHE A 1 92 ? -2.562 5.706 6.739 1.00 90.62 92 PHE A N 1
ATOM 728 C CA . PHE A 1 92 ? -3.577 4.765 6.268 1.00 90.62 92 PHE A CA 1
ATOM 729 C C . PHE A 1 92 ? -4.722 4.598 7.268 1.00 90.62 92 PHE A C 1
ATOM 731 O O . PHE A 1 92 ? -5.872 4.543 6.850 1.00 90.62 92 PHE A O 1
ATOM 738 N N . SER A 1 93 ? -4.445 4.603 8.576 1.00 88.25 93 SER A N 1
ATOM 739 C CA . SER A 1 93 ? -5.491 4.564 9.609 1.00 88.25 93 SER A CA 1
ATOM 740 C C . SER A 1 93 ? -6.444 5.758 9.514 1.00 88.25 93 SER A C 1
ATOM 742 O O . SER A 1 93 ? -7.649 5.574 9.641 1.00 88.25 93 SER A O 1
ATOM 744 N N . ASN A 1 94 ? -5.939 6.959 9.216 1.00 89.12 94 ASN A N 1
ATOM 745 C CA . ASN A 1 94 ? -6.789 8.136 9.014 1.00 89.12 94 ASN A CA 1
ATOM 746 C C . ASN A 1 94 ? -7.648 8.029 7.741 1.00 89.12 94 ASN A C 1
ATOM 748 O O . ASN A 1 94 ? -8.741 8.585 7.686 1.00 89.12 94 ASN A O 1
ATOM 752 N N . ILE A 1 95 ? -7.168 7.324 6.708 1.00 89.38 95 ILE A N 1
ATOM 753 C CA . ILE A 1 95 ? -7.939 7.077 5.478 1.00 89.38 95 ILE A CA 1
ATOM 754 C C . ILE A 1 95 ? -9.126 6.145 5.739 1.00 89.38 95 ILE A C 1
ATOM 756 O O . ILE A 1 95 ? -10.128 6.246 5.032 1.00 89.38 95 ILE A O 1
ATOM 760 N N . LEU A 1 96 ? -9.064 5.288 6.762 1.00 85.62 96 LEU A N 1
ATOM 761 C CA . LEU A 1 96 ? -10.166 4.384 7.100 1.00 85.62 96 LEU A CA 1
ATOM 762 C C . LEU A 1 96 ? -11.464 5.123 7.432 1.00 85.62 96 LEU A C 1
ATOM 764 O O . LEU A 1 96 ? -12.530 4.548 7.259 1.00 85.62 96 LEU A O 1
ATOM 768 N N . ASP A 1 97 ? -11.395 6.390 7.846 1.00 83.88 97 ASP A N 1
ATOM 769 C CA . ASP A 1 97 ? -12.573 7.222 8.108 1.00 83.88 97 ASP A CA 1
ATOM 770 C C . ASP A 1 97 ? -13.181 7.835 6.827 1.00 83.88 97 ASP A C 1
ATOM 772 O O . ASP A 1 97 ? -14.214 8.499 6.882 1.00 83.88 97 ASP A O 1
ATOM 776 N N . SER A 1 98 ? -12.588 7.588 5.654 1.00 83.94 98 SER A N 1
ATOM 777 C CA . SER A 1 98 ? -13.114 8.014 4.351 1.00 83.94 98 SER A CA 1
ATOM 778 C C . SER A 1 98 ? -14.450 7.337 4.015 1.00 83.94 98 SER A C 1
ATOM 780 O O . SER A 1 98 ? -14.672 6.168 4.341 1.00 83.94 98 SER A O 1
ATOM 782 N N . ASN A 1 99 ? -15.313 8.057 3.289 1.00 80.62 99 ASN A N 1
ATOM 783 C CA . ASN A 1 99 ? -16.550 7.524 2.700 1.00 80.62 99 ASN A CA 1
ATOM 784 C C . ASN A 1 99 ? -16.317 6.831 1.342 1.00 80.62 99 ASN A C 1
ATOM 786 O O . ASN A 1 99 ? -17.234 6.223 0.800 1.00 80.62 99 ASN A O 1
ATOM 790 N N . ASP A 1 100 ? -15.119 6.950 0.764 1.00 83.62 100 ASP A N 1
ATOM 791 C CA . ASP A 1 100 ? -14.752 6.263 -0.478 1.00 83.62 100 ASP A CA 1
ATOM 792 C C . ASP A 1 100 ? -14.322 4.823 -0.162 1.00 83.62 100 ASP A C 1
ATOM 794 O O . ASP A 1 100 ? -13.260 4.594 0.425 1.00 83.62 100 ASP A O 1
ATOM 798 N N . GLU A 1 101 ? -15.173 3.856 -0.517 1.00 84.25 101 GLU A N 1
ATOM 799 C CA . GLU A 1 101 ? -14.958 2.436 -0.214 1.00 84.25 101 GLU A CA 1
ATOM 800 C C . GLU A 1 101 ? -13.697 1.870 -0.874 1.00 84.25 101 GLU A C 1
ATOM 802 O O . GLU A 1 101 ? -13.008 1.057 -0.260 1.00 84.25 101 GLU A O 1
ATOM 807 N N . ALA A 1 102 ? -13.369 2.300 -2.097 1.00 84.00 102 ALA A N 1
ATOM 808 C CA . ALA A 1 102 ? -12.211 1.792 -2.829 1.00 84.00 102 ALA A CA 1
ATOM 809 C C . ALA A 1 102 ? -10.905 2.293 -2.202 1.00 84.00 102 ALA A C 1
ATOM 811 O O . ALA A 1 102 ? -9.968 1.520 -1.996 1.00 84.00 102 ALA A O 1
ATOM 812 N N . LEU A 1 103 ? -10.871 3.573 -1.830 1.00 86.75 103 LEU A N 1
ATOM 813 C CA . LEU A 1 103 ? -9.749 4.167 -1.116 1.00 86.75 103 LEU A CA 1
ATOM 814 C C . LEU A 1 103 ? -9.566 3.539 0.273 1.00 86.75 103 LEU A C 1
ATOM 816 O O . LEU A 1 103 ? -8.436 3.267 0.682 1.00 86.75 103 LEU A O 1
ATOM 820 N N . CYS A 1 104 ? -10.670 3.287 0.982 1.00 87.62 104 CYS A N 1
ATOM 821 C CA . CYS A 1 104 ? -10.654 2.599 2.270 1.00 87.62 104 CYS A CA 1
ATOM 822 C C . CYS A 1 104 ? -10.110 1.170 2.127 1.00 87.62 104 CYS A C 1
ATOM 824 O O . CYS A 1 104 ? -9.198 0.796 2.859 1.00 87.62 104 CYS A O 1
ATOM 826 N N . ALA A 1 105 ? -10.592 0.400 1.145 1.00 84.62 105 ALA A N 1
ATOM 827 C CA . ALA A 1 105 ? -10.115 -0.956 0.880 1.00 84.62 105 ALA A CA 1
ATOM 828 C C . ALA A 1 105 ? -8.604 -0.991 0.598 1.00 84.62 105 ALA A C 1
ATOM 830 O O . ALA A 1 105 ? -7.888 -1.766 1.228 1.00 84.62 105 ALA A O 1
ATOM 831 N N . ALA A 1 106 ? -8.099 -0.092 -0.252 1.00 89.25 106 ALA A N 1
ATOM 832 C CA . ALA A 1 106 ? -6.666 -0.002 -0.533 1.00 89.25 106 ALA A CA 1
ATOM 833 C C . ALA A 1 106 ? -5.837 0.324 0.726 1.00 89.25 106 ALA A C 1
ATOM 835 O O . ALA A 1 106 ? -4.757 -0.235 0.927 1.00 89.25 106 ALA A O 1
ATOM 836 N N . ALA A 1 107 ? -6.337 1.201 1.604 1.00 90.56 107 ALA A N 1
ATOM 837 C CA . ALA A 1 107 ? -5.684 1.508 2.877 1.00 90.56 107 ALA A CA 1
ATOM 838 C C . ALA A 1 107 ? -5.731 0.327 3.865 1.00 90.56 107 ALA A C 1
ATOM 840 O O . ALA A 1 107 ? -4.740 0.068 4.550 1.00 90.56 107 ALA A O 1
ATOM 841 N N . CYS A 1 108 ? -6.843 -0.414 3.916 1.00 88.31 108 CYS A N 1
ATOM 842 C CA . CYS A 1 108 ? -6.962 -1.648 4.696 1.00 88.31 108 CYS A CA 1
ATOM 843 C C . CYS A 1 108 ? -5.937 -2.692 4.248 1.00 88.31 108 CYS A C 1
ATOM 845 O O . CYS A 1 108 ? -5.239 -3.257 5.086 1.00 88.31 108 CYS A O 1
ATOM 847 N N . GLU A 1 109 ? -5.821 -2.922 2.939 1.00 87.00 109 GLU A N 1
ATOM 848 C CA . GLU A 1 109 ? -4.847 -3.852 2.359 1.00 87.00 109 GLU A CA 1
ATOM 849 C C . GLU A 1 109 ? -3.410 -3.436 2.698 1.00 87.00 109 GLU A C 1
ATOM 851 O O . GLU A 1 109 ? -2.617 -4.260 3.153 1.00 87.00 109 GLU A O 1
ATOM 856 N N . ALA A 1 110 ? -3.088 -2.143 2.572 1.00 91.12 110 ALA A N 1
ATOM 857 C CA . ALA A 1 110 ? -1.778 -1.613 2.948 1.00 91.12 110 ALA A CA 1
ATOM 858 C C . ALA A 1 110 ? -1.447 -1.879 4.427 1.00 91.12 110 ALA A C 1
ATOM 860 O O . ALA A 1 110 ? -0.346 -2.320 4.760 1.00 91.12 110 ALA A O 1
ATOM 861 N N . LEU A 1 111 ? -2.406 -1.634 5.326 1.00 89.00 111 LEU A N 1
ATOM 862 C CA . LEU A 1 111 ? -2.251 -1.884 6.761 1.00 89.00 111 LEU A CA 1
ATOM 863 C C . LEU A 1 111 ? -2.095 -3.374 7.072 1.00 89.00 111 LEU A C 1
ATOM 865 O O . LEU A 1 111 ? -1.247 -3.733 7.890 1.00 89.00 111 LEU A O 1
ATOM 869 N N . ALA A 1 112 ? -2.877 -4.232 6.414 1.00 86.56 112 ALA A N 1
ATOM 870 C CA . ALA A 1 112 ? -2.795 -5.678 6.580 1.00 86.56 112 ALA A CA 1
ATOM 871 C C . ALA A 1 112 ? -1.395 -6.192 6.223 1.00 86.56 112 ALA A C 1
ATOM 873 O O . ALA A 1 112 ? -0.772 -6.860 7.046 1.00 86.56 112 ALA A O 1
ATOM 874 N N . LEU A 1 113 ? -0.851 -5.778 5.074 1.00 87.00 113 LEU A N 1
ATOM 875 C CA . LEU A 1 113 ? 0.504 -6.143 4.652 1.00 87.00 113 LEU A CA 1
ATOM 876 C C . LEU A 1 113 ? 1.569 -5.658 5.642 1.00 87.00 113 LEU A C 1
ATOM 878 O O . LEU A 1 113 ? 2.456 -6.417 6.031 1.00 87.00 113 LEU A O 1
ATOM 882 N N . VAL A 1 114 ? 1.472 -4.411 6.115 1.00 86.56 114 VAL A N 1
ATOM 883 C CA . VAL A 1 114 ? 2.404 -3.876 7.125 1.00 86.56 114 VAL A CA 1
ATOM 884 C C . VAL A 1 114 ? 2.367 -4.697 8.422 1.00 86.56 114 VAL A C 1
ATOM 886 O O . VAL A 1 114 ? 3.404 -4.893 9.064 1.00 86.56 114 VAL A O 1
ATOM 889 N N . PHE A 1 115 ? 1.192 -5.186 8.824 1.00 83.56 115 PHE A N 1
ATOM 890 C CA . PHE A 1 115 ? 1.043 -6.035 10.005 1.00 83.56 115 PHE A CA 1
ATOM 891 C C . PHE A 1 115 ? 1.507 -7.476 9.778 1.00 83.56 115 PHE A C 1
ATOM 893 O O . PHE A 1 115 ? 2.037 -8.073 10.717 1.00 83.56 115 PHE A O 1
ATOM 900 N N . GLU A 1 116 ? 1.315 -8.017 8.576 1.00 82.25 116 GLU A N 1
ATOM 901 C CA . GLU A 1 116 ? 1.698 -9.375 8.185 1.00 82.25 116 GLU A CA 1
ATOM 902 C C . GLU A 1 116 ? 3.219 -9.538 8.129 1.00 82.25 116 GLU A C 1
ATOM 904 O O . GLU A 1 116 ? 3.766 -10.471 8.717 1.00 82.25 116 GLU A O 1
ATOM 909 N N . PHE A 1 117 ? 3.931 -8.577 7.532 1.00 76.56 117 PHE A N 1
ATOM 910 C CA . PHE A 1 117 ? 5.394 -8.617 7.444 1.00 76.56 117 PHE A CA 1
ATOM 911 C C . PHE A 1 117 ? 6.110 -8.458 8.796 1.00 76.56 117 PHE A C 1
ATOM 913 O O . PHE A 1 117 ? 7.340 -8.513 8.851 1.00 76.56 117 PHE A O 1
ATOM 920 N N . ASN A 1 118 ? 5.356 -8.272 9.891 1.00 67.75 118 ASN A N 1
ATOM 921 C CA . ASN A 1 118 ? 5.844 -8.108 11.262 1.00 67.75 118 ASN A CA 1
ATOM 922 C C . ASN A 1 118 ? 6.987 -7.083 11.378 1.00 67.75 118 ASN A C 1
ATOM 924 O O . ASN A 1 118 ? 7.876 -7.209 12.216 1.00 67.75 118 ASN A O 1
ATOM 928 N N . CYS A 1 119 ? 6.954 -6.070 10.514 1.00 70.00 119 CYS A N 1
ATOM 929 C CA . CYS A 1 119 ? 7.970 -5.035 10.404 1.00 70.00 119 CYS A CA 1
ATOM 930 C C . CYS A 1 119 ? 7.393 -3.661 10.759 1.00 70.00 119 CYS A C 1
ATOM 932 O O . CYS A 1 119 ? 7.785 -2.640 10.194 1.00 70.00 119 CYS A O 1
ATOM 934 N N . MET A 1 120 ? 6.424 -3.618 11.682 1.00 72.69 120 MET A N 1
ATOM 935 C CA . MET A 1 120 ? 5.763 -2.380 12.115 1.00 72.69 120 MET A CA 1
ATOM 936 C C . MET A 1 120 ? 6.761 -1.309 12.562 1.00 72.69 120 MET A C 1
ATOM 938 O O . MET A 1 120 ? 6.524 -0.125 12.354 1.00 72.69 120 MET A O 1
ATOM 942 N N . GLU A 1 121 ? 7.898 -1.698 13.130 1.00 75.44 121 GLU A N 1
ATOM 943 C CA . GLU A 1 121 ? 8.982 -0.794 13.520 1.00 75.44 121 GLU A CA 1
ATOM 944 C C . GLU A 1 121 ? 9.647 -0.058 12.341 1.00 75.44 121 GLU A C 1
ATOM 946 O O . GLU A 1 121 ? 10.409 0.885 12.551 1.00 75.44 121 GLU A O 1
ATOM 951 N N . LYS A 1 122 ? 9.396 -0.479 11.097 1.00 79.94 122 LYS A N 1
ATOM 952 C CA . LYS A 1 122 ? 9.849 0.211 9.879 1.00 79.94 122 LYS A CA 1
ATOM 953 C C . LYS A 1 122 ? 8.893 1.310 9.430 1.00 79.94 122 LYS A C 1
ATOM 955 O O . LYS A 1 122 ? 9.317 2.234 8.740 1.00 79.94 122 LYS A O 1
ATOM 960 N N . PHE A 1 123 ? 7.629 1.210 9.839 1.00 80.44 123 PHE A N 1
ATOM 961 C CA . PHE A 1 123 ? 6.526 2.074 9.408 1.00 80.44 123 PHE A CA 1
ATOM 962 C C . PHE A 1 123 ? 5.982 2.967 10.534 1.00 80.44 123 PHE A C 1
ATOM 964 O O . PHE A 1 123 ? 5.341 3.988 10.280 1.00 80.44 123 PHE A O 1
ATOM 971 N N . SER A 1 124 ? 6.240 2.598 11.789 1.00 75.88 124 SER A N 1
ATOM 972 C CA . SER A 1 124 ? 5.858 3.342 12.985 1.00 75.88 124 SER A CA 1
ATOM 973 C C . SER A 1 124 ? 7.057 4.037 13.614 1.00 75.88 124 SER A C 1
ATOM 975 O O . SER A 1 124 ? 8.120 3.436 13.771 1.00 75.88 124 SER A O 1
ATOM 977 N N . SER A 1 125 ? 6.836 5.267 14.078 1.00 71.69 125 SER A N 1
ATOM 978 C CA . SER A 1 125 ? 7.792 6.012 14.901 1.00 71.69 125 SER A CA 1
ATOM 979 C C . SER A 1 125 ? 7.658 5.698 16.394 1.00 71.69 125 SER A C 1
ATOM 981 O O . SER A 1 125 ? 8.350 6.299 17.216 1.00 71.69 125 SER A O 1
ATOM 983 N N . LYS A 1 126 ? 6.734 4.801 16.766 1.00 72.69 126 LYS A N 1
ATOM 984 C CA . LYS A 1 126 ? 6.417 4.468 18.158 1.00 72.69 126 LYS A CA 1
ATOM 985 C C . LYS A 1 126 ? 7.192 3.239 18.665 1.00 72.69 126 LYS A C 1
ATOM 987 O O . LYS A 1 126 ? 7.756 2.458 17.897 1.00 72.69 126 LYS A O 1
ATOM 992 N N . THR A 1 127 ? 7.224 3.072 19.989 1.00 71.88 127 THR A N 1
ATOM 993 C CA . THR A 1 127 ? 7.867 1.932 20.671 1.00 71.88 127 THR A CA 1
ATOM 994 C C . THR A 1 127 ? 7.129 0.613 20.401 1.00 71.88 127 THR A C 1
ATOM 996 O O . THR A 1 127 ? 5.964 0.611 20.018 1.00 71.88 127 THR A O 1
ATOM 999 N N . LYS A 1 128 ? 7.772 -0.540 20.639 1.00 71.69 128 LYS A N 1
ATOM 1000 C CA . LYS A 1 128 ? 7.153 -1.862 20.396 1.00 71.69 128 LYS A CA 1
ATOM 1001 C C . LYS A 1 128 ? 5.818 -2.057 21.128 1.00 71.69 128 LYS A C 1
ATOM 1003 O O . LYS A 1 128 ? 4.863 -2.524 20.514 1.00 71.69 128 LYS A O 1
ATOM 1008 N N . ASP A 1 129 ? 5.732 -1.652 22.394 1.00 72.56 129 ASP A N 1
ATOM 1009 C CA . ASP A 1 129 ? 4.500 -1.790 23.184 1.00 72.56 129 ASP A CA 1
ATOM 1010 C C . ASP A 1 129 ? 3.373 -0.899 22.646 1.00 72.56 129 ASP A C 1
ATOM 1012 O O . ASP A 1 129 ? 2.231 -1.335 22.514 1.00 72.56 129 ASP A O 1
ATOM 1016 N N . SER A 1 130 ? 3.710 0.322 22.228 1.00 76.00 130 SER A N 1
ATOM 1017 C CA . SER A 1 130 ? 2.743 1.244 21.625 1.00 76.00 130 SER A CA 1
ATOM 1018 C C . SER A 1 130 ? 2.370 0.877 20.182 1.00 76.00 130 SER A C 1
ATOM 1020 O O . SER A 1 130 ? 1.295 1.259 19.721 1.00 76.00 130 SER A O 1
ATOM 1022 N N . ASN A 1 131 ? 3.192 0.090 19.478 1.00 77.06 131 ASN A N 1
ATOM 1023 C CA . ASN A 1 131 ? 2.833 -0.499 18.182 1.00 77.06 131 ASN A CA 1
ATOM 1024 C C . ASN A 1 131 ? 1.779 -1.597 18.329 1.00 77.06 131 ASN A C 1
ATOM 1026 O O . ASN A 1 131 ? 0.883 -1.692 17.493 1.00 77.06 131 ASN A O 1
ATOM 1030 N N . LYS A 1 132 ? 1.849 -2.399 19.399 1.00 79.12 132 LYS A N 1
ATOM 1031 C CA . LYS A 1 132 ? 0.820 -3.401 19.695 1.00 79.12 132 LYS A CA 1
ATOM 1032 C C . LYS A 1 132 ? -0.530 -2.736 19.969 1.00 79.12 132 LYS A C 1
ATOM 1034 O O . LYS A 1 132 ? -1.515 -3.083 19.331 1.00 79.12 132 LYS A O 1
ATOM 1039 N N . GLU A 1 133 ? -0.546 -1.727 20.839 1.00 83.12 133 GLU A N 1
ATOM 1040 C CA . GLU A 1 133 ? -1.757 -0.951 21.130 1.00 83.12 133 GLU A CA 1
ATOM 1041 C C . GLU A 1 133 ? -2.319 -0.264 19.872 1.00 83.12 133 GLU A C 1
ATOM 1043 O O . GLU A 1 133 ? -3.525 -0.276 19.634 1.00 83.12 133 GLU A O 1
ATOM 1048 N N . LEU A 1 134 ? -1.449 0.297 19.023 1.00 81.00 134 LEU A N 1
ATOM 1049 C CA . LEU A 1 134 ? -1.850 0.897 17.749 1.00 81.00 134 LEU A CA 1
ATOM 1050 C C . LEU A 1 134 ? -2.520 -0.122 16.816 1.00 81.00 134 LEU A C 1
ATOM 1052 O O . LEU A 1 134 ? -3.577 0.175 16.263 1.00 81.00 134 LEU A O 1
ATOM 1056 N N . LYS A 1 135 ? -1.935 -1.316 16.667 1.00 81.94 135 LYS A N 1
ATOM 1057 C CA . LYS A 1 135 ? -2.511 -2.401 15.861 1.00 81.94 135 LYS A CA 1
ATOM 1058 C C . LYS A 1 135 ? -3.885 -2.815 16.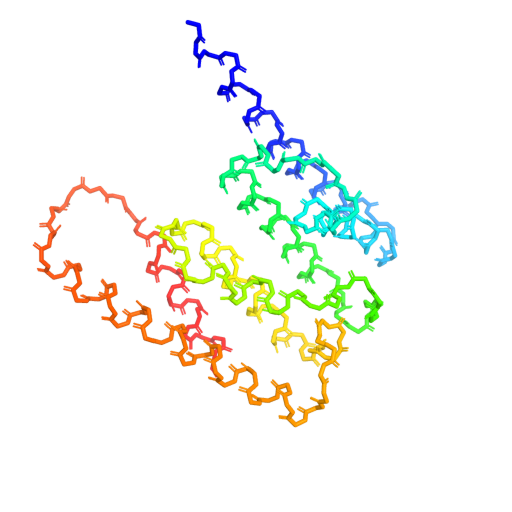392 1.00 81.94 135 LYS A C 1
ATOM 1060 O O . LYS A 1 135 ? -4.830 -2.900 15.613 1.00 81.94 135 LYS A O 1
ATOM 1065 N N . ASP A 1 136 ? -4.016 -3.004 17.703 1.00 85.06 136 ASP A N 1
ATOM 1066 C CA . ASP A 1 136 ? -5.281 -3.398 18.334 1.00 85.06 136 ASP A CA 1
ATOM 1067 C C . ASP A 1 136 ? -6.380 -2.337 18.126 1.00 85.06 136 ASP A C 1
ATOM 1069 O O . ASP A 1 136 ? -7.527 -2.672 17.815 1.00 85.06 136 ASP A O 1
ATOM 1073 N N . ASN A 1 137 ? -6.027 -1.051 18.223 1.00 85.75 137 ASN A N 1
ATOM 1074 C CA . ASN A 1 137 ? -6.947 0.059 17.960 1.00 85.75 137 ASN A CA 1
ATOM 1075 C C . ASN A 1 137 ? -7.411 0.100 16.496 1.00 85.75 137 ASN A C 1
ATOM 1077 O O . ASN A 1 137 ? -8.603 0.275 16.244 1.00 85.75 137 ASN A O 1
ATOM 1081 N N . ILE A 1 138 ? -6.501 -0.115 15.541 1.00 84.62 138 ILE A N 1
ATOM 1082 C CA . ILE A 1 138 ? -6.833 -0.164 14.109 1.00 84.62 138 ILE A CA 1
ATOM 1083 C C . ILE A 1 138 ? -7.736 -1.365 13.808 1.00 84.62 138 ILE A C 1
ATOM 1085 O O . ILE A 1 138 ? -8.757 -1.214 13.144 1.00 84.62 138 ILE A O 1
ATOM 1089 N N . ILE A 1 139 ? -7.438 -2.546 14.358 1.00 84.69 139 ILE A N 1
ATOM 1090 C CA . ILE A 1 139 ? -8.304 -3.730 14.228 1.00 84.69 139 ILE A CA 1
ATOM 1091 C C . ILE A 1 139 ? -9.703 -3.442 14.783 1.00 84.69 139 ILE A C 1
ATOM 1093 O O . ILE A 1 139 ? -10.707 -3.840 14.190 1.00 84.69 139 ILE A O 1
ATOM 1097 N N . LYS A 1 140 ? -9.799 -2.732 15.910 1.00 85.19 140 LYS A N 1
ATOM 1098 C CA . LYS A 1 140 ? -11.090 -2.327 16.475 1.00 85.19 140 LYS A CA 1
ATOM 1099 C C . LYS A 1 140 ? -11.851 -1.368 15.551 1.00 85.19 140 LYS A C 1
ATOM 1101 O O . LYS A 1 140 ? -13.051 -1.563 15.376 1.00 85.19 140 LYS A O 1
ATOM 1106 N N . GLN A 1 141 ? -11.168 -0.386 14.959 1.00 83.06 141 GLN A N 1
ATOM 1107 C CA . GLN A 1 141 ? -11.747 0.551 13.986 1.00 83.06 141 GLN A CA 1
ATOM 1108 C C . GLN A 1 141 ? -12.256 -0.182 12.735 1.00 83.06 141 GLN A C 1
ATOM 1110 O O . GLN A 1 141 ? -13.366 0.072 12.272 1.00 83.06 141 GLN A O 1
ATOM 1115 N N . LEU A 1 142 ? -11.488 -1.148 12.225 1.00 81.00 142 LEU A N 1
ATOM 1116 C CA . LEU A 1 142 ? -11.915 -1.991 11.109 1.00 81.00 142 LEU A CA 1
ATOM 1117 C C . LEU A 1 142 ? -13.178 -2.776 11.479 1.00 81.00 142 LEU A C 1
ATOM 1119 O O . LEU A 1 142 ? -14.177 -2.703 10.771 1.00 81.00 142 LEU A O 1
ATOM 1123 N N . ARG A 1 143 ? -13.196 -3.448 12.635 1.00 80.69 143 ARG A N 1
ATOM 1124 C CA . ARG A 1 143 ? -14.371 -4.21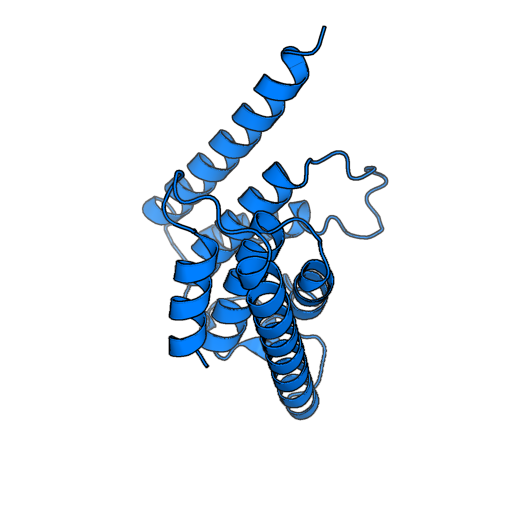0 13.093 1.00 80.69 143 ARG A CA 1
ATOM 1125 C C . ARG A 1 143 ? -15.626 -3.350 13.259 1.00 80.69 143 ARG A C 1
ATOM 1127 O O . ARG A 1 143 ? -16.705 -3.804 12.882 1.00 80.69 143 ARG A O 1
ATOM 1134 N N . SER A 1 144 ? -15.521 -2.130 13.793 1.00 82.44 144 SER A N 1
ATOM 1135 C CA . SER A 1 144 ? -16.692 -1.248 13.922 1.00 82.44 144 SER A CA 1
ATOM 1136 C C . SER A 1 144 ? -17.250 -0.854 12.555 1.00 82.44 144 SER A C 1
ATOM 1138 O O . SER A 1 144 ? -18.455 -0.966 12.334 1.00 82.44 144 SER A O 1
ATOM 1140 N N . ARG A 1 145 ? -16.380 -0.513 11.600 1.00 73.19 145 ARG A N 1
ATOM 1141 C CA . ARG A 1 145 ? -16.771 -0.174 10.221 1.00 73.19 145 ARG A CA 1
ATOM 1142 C C . ARG A 1 145 ? -17.480 -1.327 9.509 1.00 73.19 145 ARG A C 1
ATOM 1144 O O . ARG A 1 145 ? -18.461 -1.111 8.796 1.00 73.19 145 ARG A O 1
ATOM 1151 N N . LEU A 1 146 ? -17.022 -2.559 9.730 1.00 69.50 146 LEU A N 1
ATOM 1152 C CA . LEU A 1 146 ? -17.675 -3.759 9.198 1.00 69.50 146 LEU A CA 1
ATOM 1153 C C . LEU A 1 146 ? -19.084 -3.951 9.778 1.00 69.50 146 LEU A C 1
ATOM 1155 O O . LEU A 1 146 ? -20.014 -4.311 9.058 1.00 69.50 146 LEU A O 1
ATOM 1159 N N . SER A 1 147 ? -19.264 -3.668 11.071 1.00 72.75 147 SER A N 1
ATOM 1160 C CA . SER A 1 147 ? -20.579 -3.771 11.714 1.00 72.75 147 SER A CA 1
ATOM 1161 C C . SER A 1 147 ? -21.580 -2.711 11.227 1.00 72.75 147 SER A C 1
ATOM 1163 O O . SER A 1 147 ? -22.771 -2.996 11.115 1.00 72.75 147 SER A O 1
ATOM 1165 N N . GLU A 1 148 ? -21.108 -1.514 10.872 1.00 65.69 148 GLU A N 1
ATOM 1166 C CA . GLU A 1 148 ? -21.937 -0.426 10.333 1.00 65.69 148 GLU A CA 1
ATOM 1167 C C . GLU A 1 148 ? -22.401 -0.721 8.898 1.00 65.69 148 GLU A C 1
ATOM 1169 O O . GLU A 1 148 ? -23.595 -0.652 8.601 1.00 65.69 148 GLU A O 1
ATOM 1174 N N . THR A 1 149 ? -21.485 -1.163 8.031 1.00 59.72 149 THR A N 1
ATOM 1175 C CA . THR A 1 149 ? -21.808 -1.552 6.643 1.00 59.72 149 THR A CA 1
ATOM 1176 C C . THR A 1 149 ? -22.724 -2.779 6.564 1.00 59.72 149 THR A C 1
ATOM 1178 O O . THR A 1 149 ? -23.535 -2.886 5.641 1.00 59.72 149 THR A O 1
ATOM 1181 N N . GLY A 1 150 ? -22.656 -3.690 7.541 1.00 53.78 150 GLY A N 1
ATOM 1182 C CA . GLY A 1 150 ? -23.605 -4.799 7.675 1.00 53.78 150 GLY A CA 1
ATOM 1183 C C . GLY A 1 150 ? -25.039 -4.342 7.972 1.00 53.78 150 GLY A C 1
ATOM 1184 O O . GLY A 1 150 ? -25.985 -4.895 7.411 1.00 53.78 150 GLY A O 1
ATOM 1185 N N . ASN A 1 151 ? -25.210 -3.301 8.791 1.00 49.09 151 ASN A N 1
ATOM 1186 C CA . ASN A 1 151 ? -26.529 -2.774 9.151 1.00 49.09 151 ASN A CA 1
ATOM 1187 C C . ASN A 1 151 ? -27.185 -1.965 8.018 1.00 49.09 151 ASN A C 1
ATOM 1189 O O . ASN A 1 151 ? -28.405 -2.019 7.865 1.00 49.09 151 ASN A O 1
ATOM 1193 N N . GLU A 1 152 ? -26.408 -1.258 7.192 1.00 51.25 152 GLU A N 1
ATOM 1194 C CA . GLU A 1 152 ? -26.943 -0.500 6.049 1.00 51.25 152 GLU A CA 1
ATOM 1195 C C . GLU A 1 152 ? -27.385 -1.404 4.885 1.00 51.25 152 GLU A C 1
ATOM 1197 O O . GLU A 1 152 ? -28.423 -1.152 4.269 1.00 51.25 152 GLU A O 1
ATOM 1202 N N . ARG A 1 153 ? -26.674 -2.513 4.629 1.00 45.97 153 ARG A N 1
ATOM 1203 C CA . ARG A 1 153 ? -27.015 -3.478 3.560 1.00 45.97 153 ARG A CA 1
ATOM 1204 C C . ARG A 1 153 ? -28.352 -4.196 3.766 1.00 45.97 153 ARG A C 1
ATOM 1206 O O . ARG A 1 153 ? -28.952 -4.639 2.789 1.00 45.97 153 ARG A O 1
ATOM 1213 N N . ILE A 1 154 ? -28.841 -4.293 5.004 1.00 47.81 154 ILE A N 1
ATOM 1214 C CA . ILE A 1 154 ? -30.157 -4.883 5.315 1.00 47.81 154 ILE A CA 1
ATOM 1215 C C . ILE A 1 154 ? -31.300 -3.932 4.905 1.00 47.81 154 ILE A C 1
ATOM 1217 O O . ILE A 1 154 ? -32.420 -4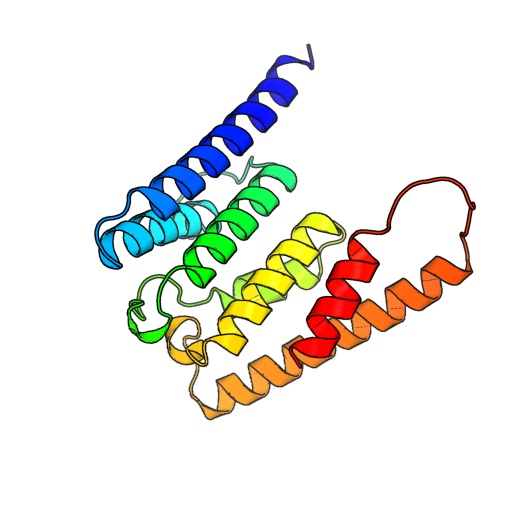.378 4.669 1.00 47.81 154 ILE A O 1
ATOM 1221 N N . SER A 1 155 ? -31.023 -2.632 4.758 1.00 44.69 155 SER A N 1
ATOM 1222 C CA . SER A 1 155 ? -32.029 -1.612 4.436 1.00 44.69 155 SER A CA 1
ATOM 1223 C C . SER A 1 155 ? -32.241 -1.394 2.925 1.00 44.69 155 SER A C 1
ATOM 1225 O O . SER A 1 155 ? -33.268 -0.847 2.527 1.00 44.69 155 SER A O 1
ATOM 1227 N N . SER A 1 156 ? -31.314 -1.822 2.055 1.00 48.31 156 SER A N 1
ATOM 1228 C CA . SER A 1 156 ? -31.312 -1.420 0.632 1.00 48.31 156 SER A CA 1
ATOM 1229 C C . SER A 1 156 ? -30.908 -2.506 -0.383 1.00 48.31 156 SER A C 1
ATOM 1231 O O . SER A 1 156 ? -30.269 -2.211 -1.393 1.00 48.31 156 SER A O 1
ATOM 1233 N N . GLN A 1 157 ? -31.302 -3.768 -0.186 1.00 44.66 157 GLN A N 1
ATOM 1234 C CA . GLN A 1 157 ? -31.087 -4.800 -1.215 1.00 44.66 157 GLN A CA 1
ATOM 1235 C C . GLN A 1 157 ? -32.023 -4.628 -2.436 1.00 44.66 157 GLN A C 1
ATOM 1237 O O . GLN A 1 157 ? -33.184 -5.032 -2.397 1.00 44.66 157 GLN A O 1
ATOM 1242 N N . ASP A 1 158 ? -31.487 -4.104 -3.548 1.00 42.97 158 ASP A N 1
ATOM 1243 C CA . ASP A 1 158 ? -31.984 -4.351 -4.916 1.00 42.97 158 ASP A CA 1
ATOM 1244 C C . ASP A 1 158 ? -31.166 -5.514 -5.542 1.00 42.97 158 ASP A C 1
ATOM 1246 O O . ASP A 1 158 ? -29.932 -5.450 -5.544 1.00 42.97 158 ASP A O 1
ATOM 1250 N N . PRO A 1 159 ? -31.781 -6.608 -6.046 1.00 44.06 159 PRO A N 1
ATOM 1251 C CA . PRO A 1 159 ? -31.084 -7.870 -6.327 1.00 44.06 159 PRO A CA 1
ATOM 1252 C C . PRO A 1 159 ? -30.247 -7.925 -7.618 1.00 44.06 159 PRO A C 1
ATOM 1254 O O . PRO A 1 159 ? -29.916 -9.025 -8.068 1.00 44.06 159 PRO A O 1
ATOM 1257 N N . ARG A 1 160 ? -29.946 -6.808 -8.290 1.00 44.59 160 ARG A N 1
ATOM 1258 C CA . ARG A 1 160 ? -29.366 -6.857 -9.646 1.00 44.59 160 ARG A CA 1
ATOM 1259 C C . ARG A 1 160 ? -28.215 -5.887 -9.894 1.00 44.59 160 ARG A C 1
ATOM 1261 O O . ARG A 1 160 ? -28.334 -5.047 -10.770 1.00 44.59 160 ARG A O 1
ATOM 1268 N N . THR A 1 161 ? -27.065 -6.107 -9.255 1.00 40.78 161 THR A N 1
ATOM 1269 C CA . THR A 1 161 ? -25.750 -5.850 -9.884 1.00 40.78 161 THR A CA 1
ATOM 1270 C C . THR A 1 161 ? -24.600 -6.422 -9.055 1.00 40.78 161 THR A C 1
ATOM 1272 O O . THR A 1 161 ? -24.451 -6.059 -7.901 1.00 40.78 161 THR A O 1
ATOM 1275 N N . GLY A 1 162 ? -23.797 -7.281 -9.697 1.00 38.78 162 GLY A N 1
ATOM 1276 C CA . GLY A 1 162 ? -22.333 -7.376 -9.580 1.00 38.78 162 GLY A CA 1
ATOM 1277 C C . GLY A 1 162 ? -21.697 -7.666 -8.217 1.00 38.78 162 GLY A C 1
ATOM 1278 O O . GLY A 1 162 ? -21.721 -6.825 -7.337 1.00 38.78 162 GLY A O 1
ATOM 1279 N N . PHE A 1 163 ? -21.029 -8.823 -8.119 1.00 42.59 163 PHE A N 1
ATOM 1280 C CA . PHE A 1 163 ? -19.974 -9.176 -7.152 1.00 42.59 163 PHE A CA 1
ATOM 1281 C C . PHE A 1 163 ? -19.468 -8.008 -6.280 1.00 42.59 163 PHE A C 1
ATOM 1283 O O . PHE A 1 163 ? -18.691 -7.162 -6.726 1.00 42.59 163 PHE A O 1
ATOM 1290 N N . ASN A 1 164 ? -19.898 -7.990 -5.018 1.00 48.22 164 ASN A N 1
ATOM 1291 C CA . ASN A 1 164 ? -19.545 -6.954 -4.054 1.00 48.22 164 ASN A CA 1
ATOM 1292 C C . ASN A 1 164 ? -18.074 -7.112 -3.643 1.00 48.22 164 ASN A C 1
ATOM 1294 O O . ASN A 1 164 ? -17.762 -7.907 -2.756 1.00 48.22 164 ASN A O 1
ATOM 1298 N N . SER A 1 165 ? -17.180 -6.337 -4.264 1.00 48.75 165 SER A N 1
ATOM 1299 C CA . SER A 1 165 ? -15.743 -6.268 -3.941 1.00 48.75 165 SER A CA 1
ATOM 1300 C C . SER A 1 165 ? -15.486 -6.141 -2.434 1.00 48.75 165 SER A C 1
ATOM 1302 O O . SER A 1 165 ? -14.604 -6.800 -1.899 1.00 48.75 165 SER A O 1
ATOM 1304 N N . ALA A 1 166 ? -16.326 -5.382 -1.727 1.00 44.62 166 ALA A N 1
ATOM 1305 C CA . ALA A 1 166 ? -16.229 -5.187 -0.285 1.00 44.62 166 ALA A CA 1
ATOM 1306 C C . ALA A 1 166 ? -16.488 -6.457 0.550 1.00 44.62 166 ALA A C 1
ATOM 1308 O O . ALA A 1 166 ? -16.011 -6.530 1.673 1.00 44.62 166 ALA A O 1
ATOM 1309 N N . SER A 1 167 ? -17.231 -7.449 0.036 1.00 48.41 167 SER A N 1
ATOM 1310 C CA . SER A 1 167 ? -17.397 -8.758 0.697 1.00 48.41 167 SER A CA 1
ATOM 1311 C C . SER A 1 167 ?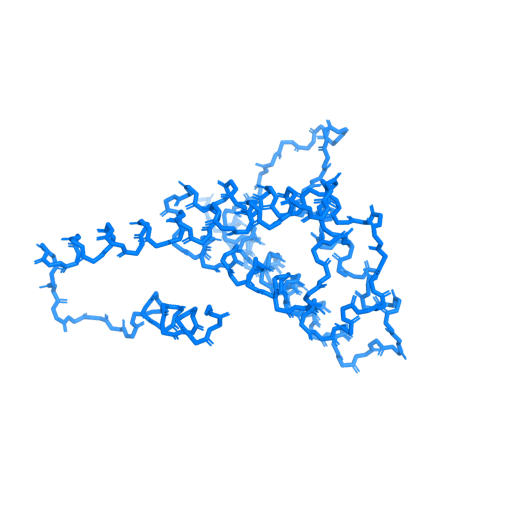 -16.138 -9.612 0.561 1.00 48.41 167 SER A C 1
ATOM 1313 O O . SER A 1 167 ? -15.740 -10.265 1.513 1.00 48.41 167 SER A O 1
ATOM 1315 N N . ALA A 1 168 ? -15.485 -9.565 -0.602 1.00 48.62 168 ALA A N 1
ATOM 1316 C CA . ALA A 1 168 ? -14.244 -10.298 -0.835 1.00 48.62 168 ALA A CA 1
ATOM 1317 C C . ALA A 1 168 ? -13.082 -9.720 -0.009 1.00 48.62 168 ALA A C 1
ATOM 1319 O O . ALA A 1 168 ? -12.293 -10.477 0.547 1.00 48.62 168 ALA A O 1
ATOM 1320 N N . THR A 1 169 ? -13.010 -8.392 0.135 1.00 47.00 169 THR A N 1
ATOM 1321 C CA . THR A 1 169 ? -12.046 -7.731 1.033 1.00 47.00 169 THR A CA 1
ATOM 1322 C C . THR A 1 169 ? -12.311 -8.084 2.504 1.00 47.00 169 THR A C 1
ATOM 1324 O O . THR A 1 169 ? -11.374 -8.257 3.276 1.00 47.00 169 THR A O 1
ATOM 1327 N N . LEU A 1 170 ? -13.583 -8.237 2.885 1.00 52.22 170 LEU A N 1
ATOM 1328 C CA . LEU A 1 170 ? -14.029 -8.658 4.217 1.00 52.22 170 LEU A CA 1
ATOM 1329 C C . LEU A 1 170 ? -13.561 -10.073 4.569 1.00 52.22 170 LEU A C 1
ATOM 1331 O O . LEU A 1 170 ? -12.922 -10.265 5.601 1.00 52.22 170 LEU A O 1
ATOM 1335 N N . ASP A 1 171 ? -13.820 -11.027 3.675 1.00 52.97 171 ASP A N 1
ATOM 1336 C CA . ASP A 1 171 ? -13.431 -12.428 3.851 1.00 52.97 171 ASP A CA 1
ATOM 1337 C C . ASP A 1 171 ? -11.896 -12.581 3.868 1.00 52.97 171 ASP A C 1
ATOM 1339 O O . ASP A 1 171 ? -11.354 -13.401 4.605 1.00 52.97 171 ASP A O 1
ATOM 1343 N N . PHE A 1 172 ? -11.170 -11.761 3.098 1.00 49.34 172 PHE A N 1
ATOM 1344 C CA . PHE A 1 172 ? -9.703 -11.768 3.070 1.00 49.34 172 PHE A CA 1
ATOM 1345 C C . PHE A 1 172 ? -9.084 -11.200 4.360 1.00 49.34 172 PHE A C 1
ATOM 1347 O O . PHE A 1 172 ? -8.083 -11.721 4.849 1.00 49.34 172 PHE A O 1
ATOM 1354 N N . LEU A 1 173 ? -9.697 -10.167 4.953 1.00 52.28 173 LEU A N 1
ATOM 1355 C CA . LEU A 1 173 ? -9.253 -9.586 6.226 1.00 52.28 173 LEU A CA 1
ATOM 1356 C C . LEU A 1 173 ? -9.546 -10.498 7.425 1.00 52.28 173 LEU A C 1
ATOM 1358 O O . LEU A 1 173 ? -8.778 -10.496 8.383 1.00 52.28 173 LEU A O 1
ATOM 1362 N N . GLU A 1 174 ? -10.615 -11.297 7.376 1.00 53.94 174 GLU A N 1
ATOM 1363 C CA . GLU A 1 174 ? -10.955 -12.265 8.430 1.00 53.94 174 GLU A CA 1
ATOM 1364 C C . GLU A 1 174 ? -9.950 -13.427 8.520 1.00 53.94 174 GLU A C 1
ATOM 1366 O O . GLU A 1 174 ? -9.761 -14.000 9.588 1.00 53.94 174 GLU A O 1
ATOM 1371 N N . VAL A 1 175 ? -9.266 -13.743 7.415 1.00 49.09 175 VAL A N 1
ATOM 1372 C CA . VAL A 1 175 ? -8.217 -14.778 7.346 1.00 49.09 175 VAL A CA 1
ATOM 1373 C C . VAL A 1 175 ? -6.852 -14.265 7.838 1.00 49.09 175 VAL A C 1
ATOM 1375 O O . VAL A 1 175 ? -5.995 -15.062 8.218 1.00 49.09 175 VAL A O 1
ATOM 1378 N N . LEU A 1 176 ? -6.643 -12.944 7.845 1.00 43.53 176 LEU A N 1
ATOM 1379 C CA . LEU A 1 176 ? -5.371 -12.286 8.179 1.00 43.53 176 LEU A CA 1
ATOM 1380 C C . LEU A 1 176 ? -5.275 -11.784 9.636 1.00 43.53 176 LEU A C 1
ATOM 1382 O O . LEU A 1 176 ? -4.189 -11.384 10.069 1.00 43.53 176 LEU A O 1
ATOM 1386 N N . ILE A 1 177 ? -6.383 -11.794 10.389 1.00 42.56 177 ILE A N 1
ATOM 1387 C CA . ILE A 1 177 ? -6.460 -11.432 11.821 1.00 42.56 177 ILE A CA 1
ATOM 1388 C C . ILE A 1 177 ? -6.496 -12.694 12.682 1.00 42.56 177 ILE A C 1
ATOM 1390 O O . ILE A 1 177 ? -5.772 -12.707 13.707 1.00 42.56 177 ILE A O 1
#

Foldseek 3Di:
DPVVVVVVLVVLLVVLVVLLVCCLVPPPDLVSLLVNLLVLVCVLDVDPPPPDDPPRDLSSNLSSLQSSLSSLVSHLLVPHALPRQECLLVSLLVQCPDPDPSSVLSSVSSNLSCVQSVNVSSNYPDDPVVSVVSNVVSVVSVVVVVVVVVVVCVVDDDPDDDDDPVVVSVVVVVVSD

pLDDT: mean 74.45, std 17.57, range [30.98, 94.38]

Radius of gyration: 17.33 Å; chains: 1; bounding box: 49×39×45 Å

Secondary structure (DSSP, 8-state):
--HHHHHHHHHHHHHHHHHHHHHHHH-SSHHHHHHHHHHHHHHHS-TTT--------HHHHHHHHHHHHHHHHHS-GGGS-TTS-TTHHHHHHHHTT-S-HHHHHHHHHHHHHHHHTT-HHHH-SS-HHHHHHHHHHHHHHHHHHHHHHHHHHTT---S-S---HHHHHHHHHHHH-

Sequence (177 aa):
MHMHWMYGFSCIAQILGCLTVVTFFGASNSDETESVMKLLWDLINPGTDSSIERKDSLAILTVMISAWSFLLFTIDGWRLSHKNWQGAITYFSNILDSNDEALCAAACEALALVFEFNCMEKFSSKTKDSNKELKDNIIKQLRSRLSETGNERISSQDPRTGFNSASATLDFLEVLI